Protein AF-A0AAW1JWP4-F1 (afdb_monomer_lite)

pLDDT: mean 87.42, std 11.4, range [46.97, 97.94]

Radius of gyration: 26.82 Å; chains: 1; bounding box: 65×27×73 Å

Organism: Popillia japonica (NCBI:txid7064)

Structure (mmCIF, N/CA/C/O backbone):
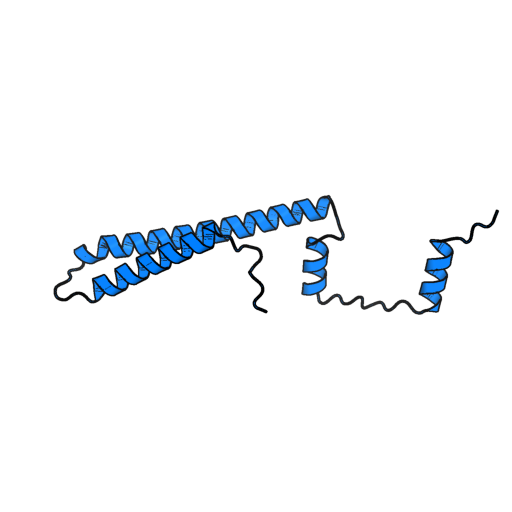data_AF-A0AAW1JWP4-F1
#
_entry.id   AF-A0AAW1JWP4-F1
#
loop_
_atom_site.group_PDB
_atom_site.id
_atom_site.type_symbol
_atom_site.label_atom_id
_atom_site.label_alt_id
_atom_site.label_comp_id
_atom_site.label_asym_id
_atom_site.label_entity_id
_atom_site.label_seq_id
_atom_site.pdbx_PDB_ins_code
_atom_site.Cartn_x
_atom_site.Cartn_y
_atom_site.Cartn_z
_atom_site.occupancy
_atom_site.B_iso_or_equiv
_atom_site.auth_seq_id
_atom_site.auth_comp_id
_atom_site.auth_asym_id
_atom_site.auth_atom_id
_atom_site.pdbx_PDB_model_num
ATOM 1 N N . MET A 1 1 ? -9.508 -17.654 1.389 1.00 46.97 1 MET A N 1
ATOM 2 C CA . MET A 1 1 ? -10.017 -16.347 0.920 1.00 46.97 1 MET A CA 1
ATOM 3 C C . MET A 1 1 ? -8.883 -15.337 1.066 1.00 46.97 1 MET A C 1
ATOM 5 O O . MET A 1 1 ? -8.427 -15.130 2.184 1.00 46.97 1 MET A O 1
ATOM 9 N N . ILE A 1 2 ? -8.324 -14.818 -0.031 1.00 56.56 2 ILE A N 1
ATOM 10 C CA . ILE A 1 2 ? -7.205 -13.860 0.033 1.00 56.56 2 ILE A CA 1
ATOM 11 C C . ILE A 1 2 ? -7.783 -12.521 0.501 1.00 56.56 2 ILE A C 1
ATOM 13 O O . ILE A 1 2 ? -8.551 -11.901 -0.227 1.00 56.56 2 ILE A O 1
ATOM 17 N N . SER A 1 3 ? -7.464 -12.105 1.728 1.00 76.94 3 SER A N 1
ATOM 18 C CA . SER A 1 3 ? -7.879 -10.795 2.235 1.00 76.94 3 SER A CA 1
ATOM 19 C C . SER A 1 3 ? -7.093 -9.703 1.513 1.00 76.94 3 SER A C 1
ATOM 21 O O . SER A 1 3 ? -5.859 -9.729 1.487 1.00 76.94 3 SER A O 1
ATOM 23 N N . ILE A 1 4 ? -7.808 -8.762 0.902 1.00 82.25 4 ILE A N 1
ATOM 24 C CA . ILE A 1 4 ? -7.203 -7.604 0.250 1.00 82.25 4 ILE A CA 1
ATOM 25 C C . ILE A 1 4 ? -6.563 -6.727 1.345 1.00 82.25 4 ILE A C 1
ATOM 27 O O . ILE A 1 4 ? -7.214 -6.447 2.354 1.00 82.25 4 ILE A O 1
ATOM 31 N N . PRO A 1 5 ? -5.298 -6.288 1.196 1.00 87.12 5 PRO A N 1
ATOM 32 C CA . PRO A 1 5 ? -4.654 -5.444 2.198 1.00 87.12 5 PRO A CA 1
ATOM 33 C C . PRO A 1 5 ? -5.418 -4.136 2.437 1.00 87.12 5 PRO A C 1
ATOM 35 O O . PRO A 1 5 ? -5.893 -3.518 1.490 1.00 87.12 5 PRO A O 1
ATOM 38 N N . TYR A 1 6 ? -5.435 -3.653 3.682 1.00 87.94 6 TYR A N 1
ATOM 39 C CA . TYR A 1 6 ? -6.161 -2.437 4.095 1.00 87.94 6 TYR A CA 1
ATOM 40 C C . TYR A 1 6 ? -5.787 -1.158 3.321 1.00 87.94 6 TYR A C 1
ATOM 42 O O . TYR A 1 6 ? -6.549 -0.202 3.271 1.00 87.94 6 TYR A O 1
ATOM 50 N N . TRP A 1 7 ? -4.583 -1.116 2.750 1.00 90.94 7 TRP A N 1
ATOM 51 C CA . TRP A 1 7 ? -4.051 0.027 2.004 1.00 90.94 7 TRP A CA 1
ATOM 52 C C . TRP A 1 7 ? -4.256 -0.106 0.492 1.00 90.94 7 TRP A C 1
ATOM 54 O O . TRP A 1 7 ? -3.844 0.781 -0.254 1.00 90.94 7 TRP A O 1
ATOM 64 N N . TRP A 1 8 ? -4.829 -1.215 0.019 1.00 93.31 8 TRP A N 1
ATOM 65 C CA . TRP A 1 8 ? -5.046 -1.454 -1.401 1.00 93.31 8 TRP A CA 1
ATOM 66 C C . TRP A 1 8 ? -6.167 -0.565 -1.945 1.00 93.31 8 TRP A C 1
ATOM 68 O O . TRP A 1 8 ? -7.186 -0.353 -1.297 1.00 93.31 8 TRP A O 1
ATOM 78 N N . SER A 1 9 ? -5.986 -0.048 -3.158 1.00 94.06 9 SER A N 1
ATOM 79 C CA . SER A 1 9 ? -6.992 0.758 -3.854 1.00 94.06 9 SER A CA 1
ATOM 80 C C . SER A 1 9 ? -6.850 0.611 -5.367 1.00 94.06 9 SER A C 1
ATOM 82 O O . SER A 1 9 ? -5.779 0.245 -5.857 1.00 94.06 9 SER A O 1
ATOM 84 N N . ASN A 1 10 ? -7.901 0.963 -6.114 1.00 94.31 10 ASN A N 1
ATOM 85 C CA . ASN A 1 10 ? -7.883 0.955 -7.583 1.00 94.31 10 ASN A CA 1
ATOM 86 C C . ASN A 1 10 ? -6.762 1.837 -8.160 1.00 94.31 10 ASN A C 1
ATOM 88 O O . ASN A 1 10 ? -6.153 1.482 -9.165 1.00 94.31 10 ASN A O 1
ATOM 92 N N . ALA A 1 11 ? -6.431 2.946 -7.489 1.00 93.56 11 ALA A N 1
ATOM 93 C CA . ALA A 1 11 ? -5.320 3.812 -7.880 1.00 93.56 11 ALA A CA 1
ATOM 94 C C . ALA A 1 11 ? -3.965 3.084 -7.799 1.00 93.56 11 ALA A C 1
ATOM 96 O O . ALA A 1 11 ? -3.192 3.106 -8.754 1.00 93.56 11 ALA A O 1
ATOM 97 N N . ILE A 1 12 ? -3.707 2.366 -6.699 1.00 95.62 12 ILE A N 1
ATOM 98 C CA . ILE A 1 12 ? -2.477 1.575 -6.530 1.00 95.62 12 ILE A CA 1
ATOM 99 C C . ILE A 1 12 ? -2.444 0.392 -7.500 1.00 95.62 12 ILE A C 1
ATOM 101 O O . ILE A 1 12 ? -1.377 0.065 -8.019 1.00 95.62 12 ILE A O 1
ATOM 105 N N . ALA A 1 13 ? -3.592 -0.238 -7.768 1.00 95.81 13 ALA A N 1
ATOM 106 C CA . ALA A 1 13 ? -3.696 -1.310 -8.754 1.00 95.81 13 ALA A CA 1
ATOM 107 C C . ALA A 1 13 ? -3.274 -0.815 -10.147 1.00 95.81 13 ALA A C 1
ATOM 109 O O . ALA A 1 13 ? -2.351 -1.379 -10.738 1.00 95.81 13 ALA A O 1
ATOM 110 N N . LYS A 1 14 ? -3.840 0.310 -10.603 1.00 96.38 14 LYS A N 1
ATOM 111 C CA . LYS A 1 14 ? -3.466 0.961 -11.865 1.00 96.38 14 LYS A CA 1
ATOM 112 C C . LYS A 1 14 ? -1.981 1.339 -11.897 1.00 96.38 14 LYS A C 1
ATOM 114 O O . LYS A 1 14 ? -1.270 1.003 -12.840 1.00 96.38 14 LYS A O 1
ATOM 119 N N . GLN A 1 15 ? -1.465 1.955 -10.834 1.00 95.81 15 GLN A N 1
ATOM 120 C CA . GLN A 1 15 ? -0.048 2.325 -10.755 1.00 95.81 15 GLN A CA 1
ATOM 121 C C . GLN A 1 15 ? 0.882 1.100 -10.810 1.00 95.81 15 GLN A C 1
ATOM 123 O O . GLN A 1 15 ? 1.978 1.148 -11.378 1.00 95.81 15 GLN A O 1
ATOM 128 N N . ARG A 1 16 ? 0.459 -0.027 -10.227 1.00 96.38 16 ARG A N 1
ATOM 129 C CA . ARG A 1 16 ? 1.196 -1.293 -10.282 1.00 96.38 16 ARG A CA 1
ATOM 130 C C . ARG A 1 16 ? 1.204 -1.875 -11.695 1.00 96.38 16 ARG A C 1
ATOM 132 O O . ARG A 1 16 ? 2.242 -2.386 -12.117 1.00 96.38 16 ARG A O 1
ATOM 139 N N . GLU A 1 17 ? 0.098 -1.787 -12.425 1.00 97.50 17 GLU A N 1
ATOM 140 C CA . GLU A 1 17 ? 0.032 -2.173 -13.839 1.00 97.50 17 GLU A CA 1
ATOM 141 C C . GLU A 1 17 ? 0.979 -1.331 -14.695 1.00 97.50 17 GLU A C 1
ATOM 143 O O . GLU A 1 17 ? 1.771 -1.889 -15.456 1.00 97.50 17 GLU A O 1
ATOM 148 N N . GLU A 1 18 ? 0.985 -0.011 -14.505 1.00 96.94 18 GLU A N 1
ATOM 149 C CA . GLU A 1 18 ? 1.904 0.897 -15.198 1.00 96.94 18 GLU A CA 1
ATOM 150 C C . GLU A 1 18 ? 3.372 0.568 -14.899 1.00 96.94 18 GLU A C 1
ATOM 152 O O . GLU A 1 18 ? 4.197 0.498 -15.810 1.00 96.94 18 GLU A O 1
ATOM 157 N N . CYS A 1 19 ? 3.701 0.294 -13.634 1.00 97.44 19 CYS A N 1
ATOM 158 C CA . CYS A 1 19 ? 5.038 -0.132 -13.218 1.00 97.44 19 CYS A CA 1
ATOM 159 C C . CYS A 1 19 ? 5.447 -1.463 -13.872 1.00 97.44 19 CYS A C 1
ATOM 161 O O . CYS A 1 19 ? 6.567 -1.613 -14.361 1.00 97.44 19 CYS A O 1
ATOM 163 N N . ASN A 1 20 ? 4.531 -2.431 -13.945 1.00 97.69 20 ASN A N 1
ATOM 164 C CA . ASN A 1 20 ? 4.787 -3.698 -14.627 1.00 97.69 20 ASN A CA 1
ATOM 165 C C . ASN A 1 20 ? 4.963 -3.514 -16.139 1.00 97.69 20 ASN A C 1
ATOM 167 O O . ASN A 1 20 ? 5.812 -4.177 -16.736 1.00 97.69 20 ASN A O 1
ATOM 171 N N . SER A 1 21 ? 4.190 -2.618 -16.754 1.00 97.38 21 SER A N 1
ATOM 172 C CA . SER A 1 21 ? 4.322 -2.268 -18.168 1.00 97.38 21 SER A CA 1
ATOM 173 C C . SER A 1 21 ? 5.687 -1.637 -18.462 1.00 97.38 21 SER A C 1
ATOM 175 O O . SER A 1 21 ? 6.402 -2.113 -19.346 1.00 97.38 21 SER A O 1
ATOM 177 N N . ALA A 1 22 ? 6.108 -0.654 -17.658 1.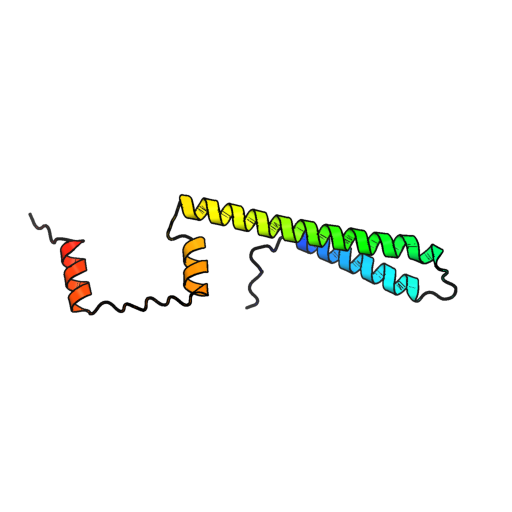00 96.88 22 ALA A N 1
ATOM 178 C CA . ALA A 1 22 ? 7.416 -0.008 -17.778 1.00 96.88 22 ALA A CA 1
ATOM 179 C C . ALA A 1 22 ? 8.569 -1.014 -17.623 1.00 96.88 22 ALA A C 1
ATOM 181 O O . ALA A 1 22 ? 9.453 -1.076 -18.478 1.00 96.88 22 ALA A O 1
ATOM 182 N N . ARG A 1 23 ? 8.500 -1.899 -16.618 1.00 96.62 23 ARG A N 1
ATOM 183 C CA . ARG A 1 23 ? 9.486 -2.974 -16.437 1.00 96.62 23 ARG A CA 1
ATOM 184 C C . ARG A 1 23 ? 9.574 -3.883 -17.657 1.00 96.62 23 ARG A C 1
ATOM 186 O O . ARG A 1 23 ? 10.668 -4.175 -18.132 1.00 96.62 23 ARG A O 1
ATOM 193 N N . ARG A 1 24 ? 8.428 -4.331 -18.183 1.00 96.38 24 ARG A N 1
ATOM 194 C CA . ARG A 1 24 ? 8.386 -5.177 -19.387 1.00 96.38 24 ARG A CA 1
ATOM 195 C C . ARG A 1 24 ? 8.990 -4.456 -20.588 1.00 96.38 24 ARG A C 1
ATOM 197 O O . ARG A 1 24 ? 9.699 -5.096 -21.361 1.00 96.38 24 ARG A O 1
ATOM 204 N N . ARG A 1 25 ? 8.732 -3.153 -20.742 1.00 94.38 25 ARG A N 1
ATOM 205 C CA . ARG A 1 25 ? 9.322 -2.330 -21.805 1.00 94.38 25 ARG A CA 1
ATOM 206 C C . ARG A 1 25 ? 10.842 -2.297 -21.684 1.00 94.38 25 ARG A C 1
ATOM 208 O O . ARG A 1 25 ? 11.502 -2.642 -22.654 1.00 94.38 25 ARG A O 1
ATOM 215 N N . LEU A 1 26 ? 11.379 -2.001 -20.500 1.00 94.88 26 LEU A N 1
ATOM 216 C CA . LEU A 1 26 ? 12.821 -2.018 -20.239 1.00 94.88 26 LEU A CA 1
ATOM 217 C C . LEU A 1 26 ? 13.449 -3.383 -20.561 1.00 94.88 26 LEU A C 1
ATOM 219 O O . LEU A 1 26 ? 14.401 -3.458 -21.334 1.00 94.88 26 LEU A O 1
ATOM 223 N N . THR A 1 27 ? 12.877 -4.475 -20.043 1.00 93.75 27 THR A N 1
ATOM 224 C CA . THR A 1 27 ? 13.386 -5.833 -20.301 1.00 93.75 27 THR A CA 1
ATOM 225 C C . THR A 1 27 ? 13.365 -6.188 -21.787 1.00 93.75 27 THR A C 1
ATOM 227 O O . THR A 1 27 ? 14.285 -6.836 -22.276 1.00 93.75 27 THR A O 1
ATOM 230 N N . ARG A 1 28 ? 12.320 -5.789 -22.518 1.00 93.56 28 ARG A N 1
ATOM 231 C CA . ARG A 1 28 ? 12.220 -6.045 -23.961 1.00 93.56 28 ARG A CA 1
ATOM 232 C C . ARG A 1 28 ? 13.194 -5.184 -24.755 1.00 93.56 28 ARG A C 1
ATOM 234 O O . ARG A 1 28 ? 13.809 -5.708 -25.674 1.00 93.56 28 ARG A O 1
ATOM 241 N N . SER A 1 29 ? 13.359 -3.909 -24.400 1.00 90.38 29 SER A N 1
ATOM 242 C CA . SER A 1 29 ? 14.332 -3.017 -25.039 1.00 90.38 29 SER A CA 1
ATOM 243 C C . SER A 1 29 ? 15.760 -3.541 -24.887 1.00 90.38 29 SER A C 1
ATOM 245 O O . SER A 1 29 ? 16.488 -3.571 -25.871 1.00 90.38 29 SER A O 1
ATOM 247 N N . GLY A 1 30 ? 16.126 -4.053 -23.707 1.00 88.62 30 GLY A N 1
ATOM 248 C CA . GLY A 1 30 ? 17.448 -4.644 -23.458 1.00 88.62 30 GLY A CA 1
ATOM 249 C C . GLY A 1 30 ? 17.728 -5.953 -24.204 1.00 88.62 30 GLY A C 1
ATOM 250 O O . GLY A 1 30 ? 18.875 -6.367 -24.292 1.00 88.62 30 GLY A O 1
ATOM 251 N N . LYS A 1 31 ? 16.700 -6.608 -24.758 1.00 90.62 31 LYS A N 1
ATOM 252 C CA . LYS A 1 31 ? 16.838 -7.838 -25.559 1.00 90.62 31 LYS A CA 1
ATOM 253 C C . LYS A 1 31 ? 16.873 -7.580 -27.069 1.00 90.62 31 LYS A C 1
ATOM 255 O O . LYS A 1 31 ? 16.914 -8.537 -27.838 1.00 90.62 31 LYS A O 1
ATOM 260 N N . ARG A 1 32 ? 16.793 -6.320 -27.513 1.00 88.56 32 ARG A N 1
ATOM 261 C CA . ARG A 1 32 ? 16.790 -5.990 -28.943 1.00 88.56 32 ARG A CA 1
ATOM 262 C C . ARG A 1 32 ? 18.206 -6.106 -29.525 1.00 88.56 32 ARG A C 1
ATOM 264 O O . ARG A 1 32 ? 19.129 -5.544 -28.938 1.00 88.56 32 ARG A O 1
ATOM 271 N N . PRO A 1 33 ? 18.386 -6.786 -30.672 1.00 84.19 33 PRO A N 1
ATOM 272 C CA . PRO A 1 33 ? 19.671 -6.819 -31.365 1.00 84.19 33 PRO A CA 1
ATOM 273 C C . PRO A 1 33 ? 20.122 -5.403 -31.741 1.00 84.19 33 PRO A C 1
ATOM 275 O O . PRO A 1 33 ? 19.307 -4.607 -32.206 1.00 84.19 33 PRO A O 1
ATOM 278 N N . GLY A 1 34 ? 21.404 -5.090 -31.538 1.00 82.56 34 GLY A N 1
ATOM 279 C CA . GLY A 1 34 ? 21.986 -3.794 -31.909 1.00 82.56 34 GLY A CA 1
ATOM 280 C C . GLY A 1 34 ? 21.612 -2.616 -31.002 1.00 82.56 34 GLY A C 1
ATOM 281 O O . GLY A 1 34 ? 21.856 -1.472 -31.378 1.00 82.56 34 GLY A O 1
ATOM 282 N N . ILE A 1 35 ? 21.017 -2.859 -29.825 1.00 86.19 35 ILE A N 1
ATOM 283 C CA . ILE A 1 35 ? 20.706 -1.782 -28.878 1.00 86.19 35 ILE A CA 1
ATOM 284 C C . ILE A 1 35 ? 21.992 -1.215 -28.257 1.00 86.19 35 ILE A C 1
ATOM 286 O O . ILE A 1 35 ? 22.873 -1.962 -27.832 1.00 86.19 35 ILE A O 1
ATOM 290 N N . ASN A 1 36 ? 22.085 0.112 -28.189 1.00 83.88 36 ASN A N 1
ATOM 291 C CA . ASN A 1 36 ? 23.134 0.831 -27.471 1.00 83.88 36 ASN A CA 1
ATOM 292 C C . ASN A 1 36 ? 22.617 1.357 -26.120 1.00 83.88 36 ASN A C 1
ATOM 294 O O . ASN A 1 36 ? 21.417 1.329 -25.835 1.00 83.88 36 ASN A O 1
ATOM 298 N N . MET A 1 37 ? 23.536 1.839 -25.280 1.00 82.88 37 MET A N 1
ATOM 299 C CA . MET A 1 37 ? 23.214 2.347 -23.942 1.00 82.88 37 MET A CA 1
ATOM 300 C C . MET A 1 37 ? 22.248 3.542 -23.989 1.00 82.88 37 MET A C 1
ATOM 302 O O . MET A 1 37 ? 21.294 3.564 -23.212 1.00 82.88 37 MET A O 1
ATOM 306 N N . GLU A 1 38 ? 22.406 4.467 -24.942 1.00 87.50 38 GLU A N 1
ATOM 307 C CA . GLU A 1 38 ? 21.469 5.575 -25.187 1.00 87.50 38 GLU A CA 1
ATOM 308 C C . GLU A 1 38 ? 20.021 5.100 -25.386 1.00 87.50 38 GLU A C 1
ATOM 310 O O . GLU A 1 38 ? 19.095 5.668 -24.805 1.00 87.50 38 GLU A O 1
ATOM 315 N N . GLY A 1 39 ? 19.808 4.012 -26.136 1.00 86.31 39 GLY A N 1
ATOM 316 C CA . GLY A 1 39 ? 18.480 3.433 -26.370 1.00 86.31 39 GLY A CA 1
ATOM 317 C C . GLY A 1 39 ? 17.810 2.844 -25.119 1.00 86.31 39 GLY A C 1
ATOM 318 O O . GLY A 1 39 ? 16.607 2.561 -25.135 1.00 86.31 39 GLY A O 1
ATOM 319 N N . LEU A 1 40 ? 18.561 2.666 -24.028 1.00 92.00 40 LEU A N 1
ATOM 320 C CA . LEU A 1 40 ? 18.071 2.158 -22.746 1.00 92.00 40 LEU A CA 1
ATOM 321 C C . LEU A 1 40 ? 17.841 3.248 -21.700 1.00 92.00 40 LEU A C 1
ATOM 323 O O . LEU A 1 40 ? 17.193 2.957 -20.692 1.00 92.00 40 LEU A O 1
ATOM 327 N N . VAL A 1 41 ? 18.290 4.485 -21.929 1.00 94.12 41 VAL A N 1
ATOM 328 C CA . VAL A 1 41 ? 18.133 5.588 -20.967 1.00 94.12 41 VAL A CA 1
ATOM 329 C C . VAL A 1 41 ? 16.654 5.841 -20.669 1.00 94.12 41 VAL A C 1
ATOM 331 O O . VAL A 1 41 ? 16.232 5.756 -19.518 1.00 94.12 41 VAL A O 1
ATOM 334 N N . GLU A 1 42 ? 15.835 6.051 -21.700 1.00 94.31 42 GLU A N 1
ATOM 335 C CA . GLU A 1 42 ? 14.409 6.378 -21.535 1.00 94.31 42 GLU A CA 1
ATOM 336 C C . GLU A 1 42 ? 13.603 5.228 -20.881 1.00 94.31 42 GLU A C 1
ATOM 338 O O . GLU A 1 42 ? 12.942 5.456 -19.860 1.00 94.31 42 GLU A O 1
ATOM 343 N N . PRO A 1 43 ? 13.720 3.956 -21.330 1.00 93.31 43 PRO A N 1
ATOM 344 C CA . PRO A 1 43 ? 13.079 2.828 -20.647 1.00 93.31 43 PRO A CA 1
ATOM 345 C C . PRO A 1 43 ? 13.536 2.640 -19.191 1.00 93.31 43 PRO A C 1
ATOM 347 O O . PRO A 1 43 ? 12.767 2.163 -18.354 1.00 93.31 43 PRO A O 1
ATOM 350 N N . THR A 1 44 ? 14.785 2.992 -18.881 1.00 95.19 44 THR A N 1
ATOM 351 C CA . THR A 1 44 ? 15.333 2.877 -17.525 1.00 95.19 44 THR A CA 1
ATOM 352 C C . THR A 1 44 ? 14.775 3.964 -16.614 1.00 95.19 44 THR A C 1
ATOM 354 O O . THR A 1 44 ? 14.313 3.665 -15.511 1.00 95.19 44 THR A O 1
ATOM 357 N N . GLU A 1 45 ? 14.770 5.217 -17.068 1.00 96.75 45 GLU A N 1
ATOM 358 C CA . GLU A 1 45 ? 14.227 6.335 -16.296 1.00 96.75 45 GLU A CA 1
ATOM 359 C C . GLU A 1 45 ? 12.718 6.190 -16.079 1.00 96.75 45 GLU A C 1
ATOM 361 O O . GLU A 1 45 ? 12.227 6.387 -14.966 1.00 96.75 45 GLU A O 1
ATOM 366 N N . THR A 1 46 ? 11.974 5.720 -17.082 1.00 96.12 46 THR A N 1
ATOM 367 C CA . THR A 1 46 ? 10.537 5.447 -16.927 1.00 96.12 46 THR A CA 1
ATOM 368 C C . THR A 1 46 ? 10.244 4.352 -15.897 1.00 96.12 46 THR A C 1
ATOM 370 O O . THR A 1 46 ? 9.370 4.544 -15.048 1.00 96.12 46 THR A O 1
ATOM 373 N N . ASP A 1 47 ? 10.975 3.229 -15.894 1.00 96.75 47 ASP A N 1
ATOM 374 C CA . ASP A 1 47 ? 10.822 2.182 -14.868 1.00 96.75 47 ASP A CA 1
ATOM 375 C C . ASP A 1 47 ? 11.148 2.712 -13.459 1.00 96.75 47 ASP A C 1
ATOM 377 O O . ASP A 1 47 ? 10.376 2.484 -12.517 1.00 96.75 47 ASP A O 1
ATOM 381 N N . LYS A 1 48 ? 12.234 3.485 -13.308 1.00 97.50 48 LYS A N 1
ATOM 382 C CA . LYS A 1 48 ? 12.598 4.131 -12.033 1.00 97.50 48 LYS A CA 1
ATOM 383 C C . LYS A 1 48 ? 11.495 5.067 -11.537 1.00 97.50 48 LYS A C 1
ATOM 385 O O . LYS A 1 48 ? 11.087 4.972 -10.376 1.00 97.50 48 LYS A O 1
ATOM 390 N N . LEU A 1 49 ? 10.981 5.938 -12.406 1.00 97.94 49 LEU A N 1
ATOM 391 C CA . LEU A 1 49 ? 9.918 6.887 -12.072 1.00 97.94 49 LEU A CA 1
ATOM 392 C C . LEU A 1 49 ? 8.637 6.166 -11.640 1.00 97.94 49 LEU A C 1
ATOM 394 O O . LEU A 1 49 ? 8.078 6.482 -10.588 1.00 97.94 49 LEU A O 1
ATOM 398 N N . LYS A 1 50 ? 8.196 5.145 -12.387 1.00 97.25 50 LYS A N 1
ATOM 399 C CA . LYS A 1 50 ? 6.973 4.395 -12.054 1.00 97.25 50 LYS A CA 1
ATOM 400 C C . LYS A 1 50 ? 7.097 3.610 -10.748 1.00 97.25 50 LYS A C 1
ATOM 402 O O . LYS A 1 50 ? 6.125 3.548 -9.990 1.00 97.25 50 LYS A O 1
ATOM 407 N N . LYS A 1 51 ? 8.280 3.066 -10.437 1.00 97.06 51 LYS A N 1
ATOM 408 C CA . LYS A 1 51 ? 8.573 2.444 -9.133 1.00 97.06 51 LYS A CA 1
ATOM 409 C C . LYS A 1 51 ? 8.516 3.455 -7.990 1.00 97.06 51 LYS A C 1
ATOM 411 O O . LYS A 1 51 ? 7.895 3.168 -6.965 1.00 97.06 51 LYS A O 1
ATOM 416 N N . LYS A 1 52 ? 9.130 4.630 -8.166 1.00 97.62 52 LYS A N 1
ATOM 417 C CA . LYS A 1 52 ? 9.123 5.707 -7.164 1.00 97.62 52 LYS A CA 1
ATOM 418 C C . LYS A 1 52 ? 7.699 6.173 -6.866 1.00 97.62 52 LYS A C 1
ATOM 420 O O . LYS A 1 52 ? 7.328 6.299 -5.701 1.00 97.62 52 LYS A O 1
ATOM 425 N N . GLU A 1 53 ? 6.894 6.354 -7.907 1.00 96.81 53 GLU A N 1
ATOM 426 C CA . GLU A 1 53 ? 5.497 6.762 -7.777 1.00 96.81 53 GLU A CA 1
ATOM 427 C C . GLU A 1 53 ? 4.650 5.691 -7.072 1.00 96.81 53 GLU A C 1
ATOM 429 O O . GLU A 1 53 ? 3.922 6.001 -6.132 1.00 96.81 53 GLU A O 1
ATOM 434 N N . LEU A 1 54 ? 4.817 4.408 -7.420 1.00 96.69 54 LEU A N 1
ATOM 435 C CA . LEU A 1 54 ? 4.133 3.310 -6.725 1.00 96.69 54 LEU A CA 1
ATOM 436 C C . LEU A 1 54 ? 4.490 3.255 -5.230 1.00 96.69 54 LEU A C 1
ATOM 438 O O . LEU A 1 54 ? 3.611 3.062 -4.383 1.00 96.69 54 LEU A O 1
ATOM 442 N N . ALA A 1 55 ? 5.772 3.425 -4.897 1.00 96.81 55 ALA A N 1
ATOM 443 C CA . ALA A 1 55 ? 6.238 3.440 -3.514 1.00 96.81 55 ALA A CA 1
ATOM 444 C C . ALA A 1 55 ? 5.646 4.622 -2.733 1.00 96.81 55 ALA A C 1
ATOM 446 O O . ALA A 1 55 ? 5.157 4.437 -1.616 1.00 96.81 55 ALA A O 1
ATOM 447 N N . LYS A 1 56 ? 5.632 5.814 -3.342 1.00 97.00 56 LYS A N 1
ATOM 448 C CA . LYS A 1 56 ? 5.019 7.019 -2.775 1.00 97.00 56 LYS A CA 1
ATOM 449 C C . LYS A 1 56 ? 3.528 6.806 -2.514 1.00 97.00 56 LYS A C 1
ATOM 451 O O . LYS A 1 56 ? 3.102 6.932 -1.371 1.00 97.00 56 LYS A O 1
ATOM 456 N N . GLN A 1 57 ? 2.760 6.380 -3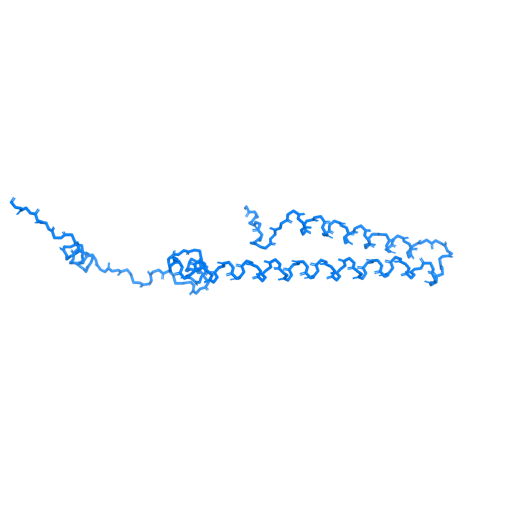.517 1.00 96.00 57 GLN A N 1
ATOM 457 C CA . GLN A 1 57 ? 1.320 6.142 -3.367 1.00 96.00 57 GLN A CA 1
ATOM 458 C C . GLN A 1 57 ? 1.005 5.096 -2.295 1.00 96.00 57 GLN A C 1
ATOM 460 O O . GLN A 1 57 ? 0.087 5.282 -1.499 1.00 96.00 57 GLN A O 1
ATOM 465 N N . THR A 1 58 ? 1.791 4.017 -2.229 1.00 95.56 58 THR A N 1
ATOM 466 C CA . THR A 1 58 ? 1.626 2.980 -1.200 1.00 95.56 58 THR A CA 1
ATOM 467 C C . THR A 1 58 ? 1.905 3.532 0.197 1.00 95.56 58 THR A C 1
ATOM 469 O O . THR A 1 58 ? 1.156 3.252 1.135 1.00 95.56 58 THR A O 1
ATOM 472 N N . ARG A 1 59 ? 2.970 4.327 0.356 1.00 96.88 59 ARG A N 1
ATOM 473 C CA . ARG A 1 59 ? 3.302 4.980 1.628 1.00 96.88 59 ARG A CA 1
ATOM 474 C C . ARG A 1 59 ? 2.190 5.931 2.059 1.00 96.88 59 ARG A C 1
ATOM 476 O O . ARG A 1 59 ? 1.755 5.876 3.206 1.00 96.88 59 ARG A O 1
ATOM 483 N N . ASP A 1 60 ? 1.701 6.749 1.137 1.00 96.12 60 ASP A N 1
ATOM 484 C CA . ASP A 1 60 ? 0.671 7.746 1.413 1.00 96.12 60 ASP A CA 1
ATOM 485 C C . ASP A 1 60 ? -0.682 7.086 1.718 1.00 96.12 60 ASP A C 1
ATOM 487 O O . ASP A 1 60 ? -1.424 7.568 2.568 1.00 96.12 60 ASP A O 1
ATOM 491 N N . ALA A 1 61 ? -1.010 5.959 1.078 1.00 95.81 61 ALA A N 1
ATOM 492 C CA . ALA A 1 61 ? -2.206 5.177 1.397 1.00 95.81 61 ALA A CA 1
ATOM 493 C C . ALA A 1 61 ? -2.131 4.543 2.791 1.00 95.81 61 ALA A C 1
ATOM 495 O O . ALA A 1 61 ? -3.082 4.646 3.563 1.00 95.81 61 ALA A O 1
ATOM 496 N N . LYS A 1 62 ? -0.986 3.947 3.151 1.00 94.44 62 LYS A N 1
ATOM 497 C CA . LYS A 1 62 ? -0.768 3.414 4.504 1.00 94.44 62 LYS A CA 1
ATOM 498 C C . LYS A 1 62 ? -0.862 4.511 5.560 1.00 94.44 62 LYS A C 1
ATOM 500 O O . LYS A 1 62 ? -1.518 4.307 6.576 1.00 94.44 62 LYS A O 1
ATOM 505 N N . LYS A 1 63 ? -0.248 5.672 5.304 1.00 96.06 63 LYS A N 1
ATOM 506 C CA . LYS A 1 63 ? -0.307 6.831 6.202 1.00 96.06 63 LYS A CA 1
ATOM 507 C C . LYS A 1 63 ? -1.745 7.316 6.387 1.00 96.06 63 LYS A C 1
ATOM 509 O O . LYS A 1 63 ? -2.185 7.433 7.520 1.00 96.06 63 LYS A O 1
ATOM 514 N N . ARG A 1 64 ? -2.496 7.513 5.298 1.00 95.06 64 ARG A N 1
ATOM 515 C CA . ARG A 1 64 ? -3.911 7.919 5.361 1.00 95.06 64 ARG A CA 1
ATOM 516 C C . ARG A 1 64 ? -4.760 6.941 6.164 1.00 95.06 64 ARG A C 1
ATOM 518 O O . ARG A 1 64 ? -5.547 7.367 6.999 1.00 95.06 64 ARG A O 1
ATOM 525 N N . HIS A 1 65 ? -4.578 5.642 5.941 1.00 92.50 65 HIS A N 1
ATOM 526 C CA . HIS A 1 65 ? -5.308 4.636 6.705 1.00 92.50 65 HIS A CA 1
ATOM 527 C C . HIS A 1 65 ? -4.935 4.669 8.193 1.00 92.50 65 HIS A C 1
ATOM 529 O O . HIS A 1 65 ? -5.810 4.586 9.045 1.00 92.50 65 HIS A O 1
ATOM 535 N N . TRP A 1 66 ? -3.652 4.855 8.514 1.00 91.88 66 TRP A N 1
ATOM 536 C CA . TRP A 1 66 ? -3.204 5.028 9.895 1.00 91.88 66 TRP A CA 1
ATOM 537 C C . TRP A 1 66 ? -3.794 6.280 10.552 1.00 91.88 66 TRP A C 1
ATOM 539 O O . TRP A 1 66 ? -4.238 6.228 11.694 1.00 91.88 66 TRP A O 1
ATOM 549 N N . ASP A 1 67 ? -3.835 7.400 9.833 1.00 93.88 67 ASP A N 1
ATOM 550 C CA . ASP A 1 67 ? -4.417 8.651 10.320 1.00 93.88 67 ASP A CA 1
ATOM 551 C C . ASP A 1 67 ? -5.921 8.497 10.584 1.00 93.88 67 ASP A C 1
ATOM 553 O O . ASP A 1 67 ? -6.391 8.889 11.651 1.00 93.88 67 ASP A O 1
ATOM 557 N N . SER A 1 68 ? -6.642 7.829 9.678 1.00 91.69 68 SER A N 1
ATOM 558 C CA . SER A 1 68 ? -8.054 7.476 9.859 1.00 91.69 68 SER A CA 1
ATOM 559 C C . SER A 1 68 ? -8.269 6.576 11.075 1.00 91.69 68 SER A C 1
ATOM 561 O O . SER A 1 68 ? -9.182 6.821 11.851 1.00 91.69 68 SER A O 1
ATOM 563 N N . LEU A 1 69 ? -7.411 5.574 11.281 1.00 91.38 69 LEU A N 1
ATOM 564 C CA . LEU A 1 69 ? -7.504 4.665 12.425 1.00 91.38 69 LEU A CA 1
ATOM 565 C C . LEU A 1 69 ? -7.286 5.397 13.759 1.00 91.38 69 LEU A C 1
ATOM 567 O O . LEU A 1 69 ? -7.930 5.095 14.760 1.00 91.38 69 LEU A O 1
ATOM 571 N N . ARG A 1 70 ? -6.377 6.381 13.781 1.00 91.00 70 ARG A N 1
ATOM 572 C CA . ARG A 1 70 ? -6.151 7.233 14.959 1.00 91.00 70 ARG A CA 1
ATOM 573 C C . ARG A 1 70 ? -7.344 8.133 15.257 1.00 91.00 70 ARG A C 1
ATOM 575 O O . ARG A 1 70 ? -7.588 8.415 16.426 1.00 91.00 70 ARG A O 1
ATOM 582 N N . GLN A 1 71 ? -8.030 8.620 14.227 1.00 91.81 71 GLN A N 1
ATOM 583 C CA . GLN A 1 71 ? -9.247 9.404 14.403 1.00 91.81 71 GLN A CA 1
ATOM 584 C C . GLN A 1 71 ? -10.393 8.525 14.907 1.00 91.81 71 GLN A C 1
ATOM 586 O O . GLN A 1 71 ? -11.004 8.873 15.910 1.00 91.81 71 GLN A O 1
ATOM 591 N N . GLU A 1 72 ? -10.598 7.359 14.292 1.00 90.94 72 GLU A N 1
ATOM 592 C CA . GLU A 1 72 ? -11.587 6.371 14.731 1.00 90.94 72 GLU A CA 1
ATOM 593 C C . GLU A 1 72 ? -11.402 6.026 16.211 1.00 90.94 72 GLU A C 1
ATOM 595 O O . GLU A 1 72 ? -12.364 6.053 16.960 1.00 90.94 72 GLU A O 1
ATOM 600 N N . LEU A 1 73 ? -10.165 5.813 16.674 1.00 89.69 73 LEU A N 1
ATOM 601 C CA . LEU A 1 73 ? -9.887 5.517 18.085 1.00 89.69 73 LEU A CA 1
ATOM 602 C C . LEU A 1 73 ? -10.348 6.624 19.055 1.00 89.69 73 LEU A C 1
ATOM 604 O O . LEU A 1 73 ? -10.636 6.333 20.214 1.00 89.69 73 LEU A O 1
ATOM 608 N N . LYS A 1 74 ? -10.382 7.889 18.616 1.00 89.00 74 LYS A N 1
ATOM 609 C CA . LYS A 1 74 ? -10.876 9.003 19.442 1.00 89.00 74 LYS A CA 1
ATOM 610 C C . LYS A 1 74 ? -12.400 9.026 19.532 1.00 89.00 74 LYS A C 1
ATOM 612 O O . LYS A 1 74 ? -12.925 9.515 20.525 1.00 89.00 74 LYS A O 1
ATOM 617 N N . GLU A 1 75 ? -13.077 8.554 18.492 1.00 91.81 75 GLU A N 1
ATOM 618 C CA . GLU A 1 75 ? -14.538 8.555 18.376 1.00 91.81 75 GLU A CA 1
ATOM 619 C C . GLU A 1 75 ? -15.140 7.268 18.966 1.00 91.81 75 GLU A C 1
ATOM 621 O O . GLU A 1 75 ? -16.119 7.323 19.705 1.00 91.81 75 GLU A O 1
ATOM 626 N N . ASP A 1 76 ? -14.510 6.121 18.700 1.00 90.81 76 ASP A N 1
ATOM 627 C CA . ASP A 1 76 ? -14.886 4.795 19.181 1.00 90.81 76 ASP A CA 1
ATOM 628 C C . ASP A 1 76 ? -13.653 4.003 19.650 1.00 90.81 76 ASP A C 1
ATOM 630 O O . ASP A 1 76 ? -12.893 3.406 18.878 1.00 90.81 76 ASP A O 1
ATOM 634 N N . ILE A 1 77 ? -13.496 3.939 20.971 1.00 86.88 77 ILE A N 1
ATOM 635 C CA . ILE A 1 77 ? -12.429 3.183 21.633 1.00 86.88 77 ILE A CA 1
ATOM 636 C C . ILE A 1 77 ? -12.537 1.662 21.435 1.00 86.88 77 ILE A C 1
ATOM 638 O O . ILE A 1 77 ? -11.551 0.964 21.663 1.00 86.88 77 ILE A O 1
ATOM 642 N N . TRP A 1 78 ? -13.692 1.138 21.006 1.00 87.12 78 TRP A N 1
ATOM 643 C CA . TRP A 1 78 ? -13.950 -0.290 20.767 1.00 87.12 78 TRP A CA 1
ATOM 644 C C . TRP A 1 78 ? -14.024 -0.649 19.271 1.00 87.12 78 TRP A C 1
ATOM 646 O O . TRP A 1 78 ? -14.334 -1.794 18.914 1.00 87.12 78 TRP A O 1
ATOM 656 N N . GLY A 1 79 ? -13.693 0.306 18.397 1.00 88.00 79 GLY A N 1
ATOM 657 C CA . GLY A 1 79 ? -13.765 0.181 16.945 1.00 88.00 79 GLY A CA 1
ATOM 658 C C . GLY A 1 79 ? -12.681 -0.705 16.312 1.00 88.00 79 GLY A C 1
ATOM 659 O O . GLY A 1 79 ? -12.109 -1.627 16.908 1.00 88.00 79 GLY A O 1
ATOM 660 N N . GLY A 1 80 ? -12.377 -0.438 15.045 1.00 84.94 80 GLY A N 1
ATOM 661 C CA . GLY A 1 80 ? -11.386 -1.150 14.241 1.00 84.94 80 GLY A CA 1
ATOM 662 C C . GLY A 1 80 ? -9.981 -1.117 14.843 1.00 84.94 80 GLY A C 1
ATOM 663 O O . GLY A 1 80 ? -9.295 -2.142 14.851 1.00 84.94 80 GLY A O 1
ATOM 664 N N . ALA A 1 81 ? -9.575 0.017 15.419 1.00 85.75 81 ALA A N 1
ATOM 665 C CA . ALA A 1 81 ? -8.280 0.170 16.085 1.00 85.75 81 ALA A CA 1
ATOM 666 C C . ALA A 1 81 ? -8.100 -0.836 17.234 1.00 85.75 81 ALA A C 1
ATOM 668 O O . ALA A 1 81 ? -7.091 -1.545 17.289 1.00 85.75 81 ALA A O 1
ATOM 669 N N . TYR A 1 82 ? -9.114 -0.960 18.096 1.00 86.12 82 TYR A N 1
ATOM 670 C CA . TYR A 1 82 ? -9.132 -1.922 19.195 1.00 86.12 82 TYR A CA 1
ATOM 671 C C . TYR A 1 82 ? -9.031 -3.357 18.682 1.00 86.12 82 TYR A C 1
ATOM 673 O O . TYR A 1 82 ? -8.161 -4.107 19.121 1.00 86.12 82 TYR A O 1
ATOM 681 N N . LYS A 1 83 ? -9.852 -3.724 17.689 1.00 86.31 83 LYS A N 1
ATOM 682 C CA . LYS A 1 83 ? -9.851 -5.068 17.081 1.00 86.31 83 LYS A CA 1
ATOM 683 C C . LYS A 1 83 ? -8.500 -5.440 16.466 1.00 86.31 83 LYS A C 1
ATOM 685 O O . LYS A 1 83 ? -8.067 -6.586 16.569 1.00 86.31 83 LYS A O 1
ATOM 690 N N . ILE A 1 84 ? -7.824 -4.490 15.817 1.00 87.62 84 ILE A N 1
ATOM 691 C CA . ILE A 1 84 ? -6.493 -4.713 15.235 1.00 87.62 84 ILE A CA 1
ATOM 692 C C . ILE A 1 84 ? -5.469 -4.999 16.337 1.00 87.62 84 ILE A C 1
ATOM 694 O O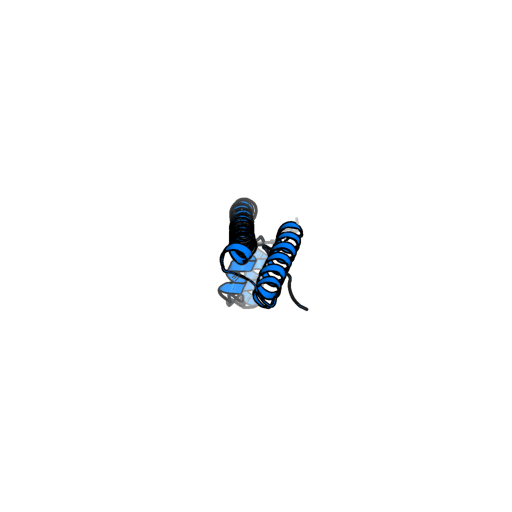 . ILE A 1 84 ? -4.690 -5.948 16.217 1.00 87.62 84 ILE A O 1
ATOM 698 N N . VAL A 1 85 ? -5.467 -4.196 17.404 1.00 85.12 85 VAL A N 1
ATOM 699 C CA . VAL A 1 85 ? -4.517 -4.336 18.515 1.00 85.12 85 VAL A CA 1
ATOM 700 C C . VAL A 1 85 ? -4.770 -5.622 19.297 1.00 85.12 85 VAL A C 1
ATOM 702 O O . VAL A 1 85 ? -3.828 -6.382 19.506 1.00 85.12 85 VAL A O 1
ATOM 705 N N . THR A 1 86 ? -6.018 -5.923 19.664 1.00 86.12 86 THR A N 1
ATOM 706 C CA . THR A 1 86 ? -6.363 -7.148 20.407 1.00 86.12 86 THR A CA 1
ATOM 707 C C . THR A 1 86 ? -6.029 -8.407 19.623 1.00 86.12 86 THR A C 1
ATOM 709 O O . THR A 1 86 ? -5.410 -9.318 20.172 1.00 86.12 86 THR A O 1
ATOM 712 N N . LYS A 1 87 ? -6.323 -8.429 18.316 1.00 84.06 87 LYS A N 1
ATOM 713 C CA . LYS A 1 87 ? -5.919 -9.530 17.433 1.00 84.06 87 LYS A CA 1
ATOM 714 C C . LYS A 1 87 ? -4.399 -9.674 17.354 1.00 84.06 87 LYS A C 1
ATOM 716 O O . LYS A 1 87 ? -3.897 -10.793 17.360 1.00 84.06 87 LYS A O 1
ATOM 721 N N . ARG A 1 88 ? -3.654 -8.565 17.275 1.00 85.00 88 ARG A N 1
ATOM 722 C CA . ARG A 1 88 ? -2.184 -8.591 17.171 1.00 85.00 88 ARG A CA 1
ATOM 723 C C . ARG A 1 88 ? -1.505 -9.023 18.465 1.00 85.00 88 ARG A C 1
ATOM 725 O O . ARG A 1 88 ? -0.524 -9.754 18.410 1.00 85.00 88 ARG A O 1
ATOM 732 N N . LEU A 1 89 ? -2.010 -8.565 19.603 1.00 84.88 89 LEU A N 1
ATOM 733 C CA . LEU A 1 89 ? -1.513 -8.950 20.921 1.00 84.88 89 LEU A CA 1
ATOM 734 C C . LEU A 1 89 ? -1.988 -10.352 21.331 1.00 84.88 89 LEU A C 1
ATOM 736 O O . LEU A 1 89 ? -1.623 -10.821 22.403 1.00 84.88 89 LEU A O 1
ATOM 740 N N . ASN A 1 90 ? -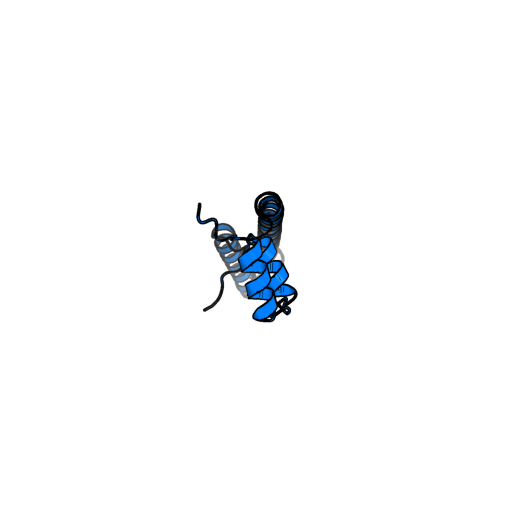2.798 -11.010 20.489 1.00 76.62 90 ASN A N 1
ATOM 741 C CA . ASN A 1 90 ? -3.481 -12.261 20.794 1.00 76.62 90 ASN A CA 1
ATOM 742 C C . ASN A 1 90 ? -4.166 -12.214 22.168 1.00 76.62 90 ASN A C 1
ATOM 744 O O . ASN A 1 90 ? -4.197 -13.205 22.900 1.00 76.62 90 ASN A O 1
ATOM 748 N N . ILE A 1 91 ? -4.715 -11.040 22.508 1.00 70.31 91 ILE A N 1
ATOM 749 C CA . ILE A 1 91 ? -5.600 -10.863 23.654 1.00 70.31 91 ILE A CA 1
ATOM 750 C C . ILE A 1 91 ? -6.925 -11.484 23.221 1.00 70.31 91 ILE A C 1
ATOM 752 O O . ILE A 1 91 ? -7.898 -10.811 22.891 1.00 70.31 91 ILE A O 1
ATOM 756 N N . LEU A 1 92 ? -6.945 -12.813 23.193 1.00 62.44 92 LEU A N 1
ATOM 757 C CA . LEU A 1 92 ? -8.144 -13.538 23.562 1.00 62.44 92 LEU A CA 1
ATOM 758 C C . LEU A 1 92 ? -8.530 -12.980 24.929 1.00 62.44 92 LEU A C 1
ATOM 760 O O . LEU A 1 92 ? -7.645 -12.668 25.725 1.00 62.44 92 LEU A O 1
ATOM 764 N N . THR A 1 93 ? -9.812 -12.785 25.200 1.00 60.44 93 THR A N 1
ATOM 765 C CA . THR A 1 93 ? -10.281 -12.474 26.550 1.00 60.44 93 THR A CA 1
ATOM 766 C C . THR A 1 93 ? -9.768 -13.564 27.497 1.00 60.44 93 THR A C 1
ATOM 768 O O . THR A 1 93 ? -10.424 -14.578 27.689 1.00 60.44 93 THR A O 1
ATOM 771 N N . GLN A 1 94 ? -8.565 -13.379 28.050 1.00 51.38 94 GLN A N 1
ATOM 772 C CA . GLN A 1 94 ? -7.888 -14.324 28.944 1.00 51.38 94 GLN A CA 1
ATOM 773 C C . GLN A 1 94 ? -8.571 -14.363 30.311 1.00 51.38 94 GLN A C 1
ATOM 775 O O . GLN A 1 94 ? -8.227 -15.173 31.163 1.00 51.38 94 GLN A O 1
ATOM 780 N N . TYR A 1 95 ? -9.565 -13.500 30.510 1.00 57.78 95 TYR A N 1
ATOM 781 C CA . TYR A 1 95 ? -10.434 -13.515 31.661 1.00 57.78 95 TYR A CA 1
ATOM 782 C C . TYR A 1 95 ? -11.773 -14.142 31.277 1.00 57.78 95 TYR A C 1
ATOM 784 O O . TYR A 1 95 ? -12.748 -13.453 30.966 1.00 57.78 95 TYR A O 1
ATOM 792 N N . GLU A 1 96 ? -11.838 -15.470 31.316 1.00 62.38 96 GLU A N 1
ATOM 793 C CA . GLU A 1 96 ? -13.129 -16.118 31.496 1.00 62.38 96 GLU A CA 1
ATOM 794 C C . GLU A 1 96 ? -13.613 -15.751 32.903 1.00 62.38 96 GLU A C 1
ATOM 796 O O . GLU A 1 96 ? -13.150 -16.277 33.913 1.00 62.38 96 GLU A O 1
ATOM 801 N N . LEU A 1 97 ? -14.499 -14.756 32.999 1.00 67.12 97 LEU A N 1
ATOM 802 C CA . LEU A 1 97 ? -15.150 -14.454 34.268 1.00 67.12 97 LEU A CA 1
ATOM 803 C C . LEU A 1 97 ? -15.873 -15.726 34.733 1.00 67.12 97 LEU A C 1
ATOM 805 O O . L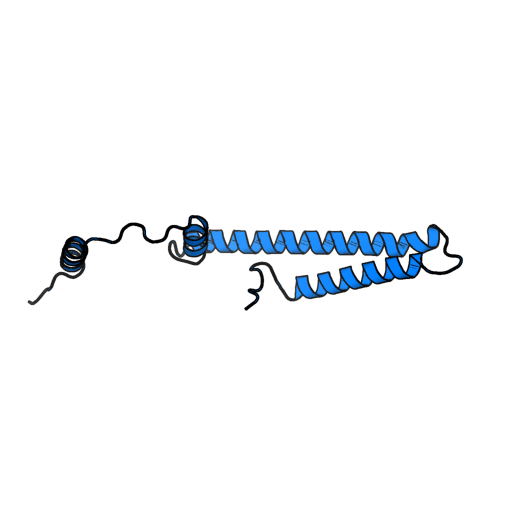EU A 1 97 ? -16.734 -16.239 34.009 1.00 67.12 97 LEU A O 1
ATOM 809 N N . ASN A 1 98 ? -15.536 -16.212 35.933 1.00 82.19 98 ASN A N 1
ATOM 810 C CA . ASN A 1 98 ? -16.291 -17.266 36.610 1.00 82.19 98 ASN A CA 1
ATOM 811 C C . ASN A 1 98 ? -17.794 -16.917 36.541 1.00 82.19 98 ASN A C 1
ATOM 813 O O . ASN A 1 98 ? -18.169 -15.753 36.714 1.00 82.19 98 ASN A O 1
ATOM 817 N N . ILE A 1 99 ? -18.636 -17.916 36.265 1.00 83.38 99 ILE A N 1
ATOM 818 C CA . ILE A 1 99 ? -20.100 -17.816 36.202 1.00 83.38 99 ILE A CA 1
ATOM 819 C C . ILE A 1 99 ? -20.671 -17.025 37.388 1.00 83.38 99 ILE A C 1
ATOM 821 O O . ILE A 1 99 ? -21.544 -16.180 37.182 1.00 83.38 99 ILE A O 1
ATOM 825 N N . ASP A 1 100 ? -20.147 -17.215 38.599 1.00 87.12 100 ASP A N 1
ATOM 826 C CA . ASP A 1 100 ? -20.608 -16.494 39.792 1.00 87.12 100 ASP A CA 1
ATOM 827 C C . ASP A 1 100 ? -20.297 -14.998 39.716 1.00 87.12 100 ASP A C 1
ATOM 829 O O . ASP A 1 100 ? -21.148 -14.150 39.998 1.00 87.12 100 ASP A O 1
ATOM 833 N N . ARG A 1 101 ? -19.099 -14.655 39.229 1.00 82.69 101 ARG A N 1
ATOM 834 C CA . ARG A 1 101 ? -18.690 -13.267 38.991 1.00 82.69 101 ARG A CA 1
ATOM 835 C C . ARG A 1 101 ? -19.518 -12.636 37.871 1.00 82.69 101 ARG A C 1
ATOM 837 O O . ARG A 1 101 ? -19.940 -11.493 38.013 1.00 82.69 101 ARG A O 1
ATOM 844 N N . LYS A 1 102 ? -19.811 -13.384 36.796 1.00 85.25 102 LYS A N 1
ATOM 845 C CA . LYS A 1 102 ? -20.717 -12.943 35.718 1.00 85.25 102 LYS A CA 1
ATOM 846 C C . LYS A 1 102 ? -22.109 -12.639 36.270 1.00 85.25 102 LYS A C 1
ATOM 848 O O . LYS A 1 102 ? -22.631 -11.562 36.008 1.00 85.25 102 LYS A O 1
ATOM 853 N N . ARG A 1 103 ? -22.692 -13.537 37.076 1.00 86.50 103 ARG A N 1
ATOM 854 C CA . ARG A 1 103 ? -24.009 -13.325 37.707 1.00 86.50 103 ARG A CA 1
ATOM 855 C C . ARG A 1 103 ? -24.021 -12.108 38.625 1.00 86.50 103 ARG A C 1
ATOM 857 O O . ARG A 1 103 ? -24.983 -11.348 38.589 1.00 86.50 103 ARG A O 1
ATOM 864 N N . HIS A 1 104 ? -22.974 -11.919 39.427 1.00 87.44 104 HIS A N 1
ATOM 865 C CA . HIS A 1 104 ? -22.863 -10.760 40.312 1.00 87.44 104 HIS A CA 1
ATOM 866 C C . HIS A 1 104 ? -22.808 -9.445 39.519 1.00 87.44 104 HIS A C 1
ATOM 868 O O . HIS A 1 104 ? -23.574 -8.528 39.802 1.00 87.44 104 HIS A O 1
ATOM 874 N N . VAL A 1 105 ? -21.975 -9.387 38.474 1.00 87.56 105 VAL A N 1
ATOM 875 C CA . VAL A 1 105 ? -21.880 -8.220 37.582 1.00 87.56 105 VAL A CA 1
ATOM 876 C C . VAL A 1 105 ? -23.209 -7.954 36.869 1.00 87.56 105 VAL A C 1
ATOM 878 O O . VAL A 1 105 ? -23.664 -6.816 36.852 1.00 87.56 105 VAL A O 1
ATOM 881 N N . VAL A 1 106 ? -23.877 -8.986 36.340 1.00 88.69 106 VAL A N 1
ATOM 882 C CA . VAL A 1 106 ? -25.189 -8.843 35.682 1.00 88.69 106 VAL A CA 1
ATOM 883 C C . VAL A 1 106 ? -26.240 -8.295 36.647 1.00 88.69 106 VAL A C 1
ATOM 885 O O . VAL A 1 106 ? -26.954 -7.370 36.281 1.00 88.69 106 VAL A O 1
ATOM 888 N N . LYS A 1 107 ? -26.306 -8.803 37.886 1.00 88.19 107 LYS A N 1
ATOM 889 C CA . LYS A 1 107 ? -27.227 -8.280 38.910 1.00 88.19 107 LYS A CA 1
ATOM 890 C C . LYS A 1 107 ? -26.960 -6.813 39.259 1.00 88.19 107 LYS A C 1
ATOM 892 O O . LYS A 1 107 ? -27.910 -6.088 39.523 1.00 88.19 107 LYS A O 1
ATOM 897 N N . GLY A 1 108 ? -25.693 -6.393 39.286 1.00 86.94 108 GLY A N 1
ATOM 898 C CA . GLY A 1 108 ? -25.316 -5.007 39.577 1.00 86.94 108 GLY A CA 1
ATOM 899 C C . GLY A 1 108 ? -25.585 -4.039 38.421 1.00 86.94 108 GLY A C 1
ATOM 900 O O . GLY A 1 108 ? -25.992 -2.909 38.660 1.00 86.94 108 GLY A O 1
ATOM 901 N N . LEU A 1 109 ? -25.375 -4.477 37.174 1.00 90.06 109 LEU A N 1
ATOM 902 C CA . LEU A 1 109 ? -25.591 -3.655 35.974 1.00 90.06 109 LEU A CA 1
ATOM 903 C C . LEU A 1 109 ? -27.062 -3.579 35.553 1.00 90.06 109 LEU A C 1
ATOM 905 O O . LEU A 1 109 ? -27.492 -2.566 35.010 1.00 90.06 109 LEU A O 1
ATOM 909 N N . PHE A 1 110 ? -27.822 -4.645 35.800 1.00 86.44 110 PHE A N 1
ATOM 910 C CA . PHE A 1 110 ? -29.245 -4.749 35.487 1.00 86.44 110 PHE A CA 1
ATOM 911 C C . PHE A 1 110 ? -30.015 -5.104 36.763 1.00 86.44 110 PHE A C 1
ATOM 913 O O . PHE A 1 110 ? -30.499 -6.236 36.899 1.00 86.44 110 PHE A O 1
ATOM 920 N N . PRO A 1 111 ? -30.095 -4.178 37.736 1.00 80.75 111 PRO A N 1
ATOM 921 C CA . PRO A 1 111 ? -30.894 -4.400 38.927 1.00 80.75 111 PRO A CA 1
ATOM 922 C C . PRO A 1 111 ? -32.332 -4.686 38.494 1.00 80.75 111 PRO A C 1
ATOM 924 O O . PRO A 1 111 ? -32.898 -3.992 37.651 1.00 80.75 111 PRO A O 1
ATOM 927 N N . SER A 1 112 ? -32.908 -5.765 39.021 1.00 73.62 112 SER A N 1
ATOM 928 C CA . SER A 1 112 ? -34.297 -6.134 38.760 1.00 73.62 112 SER A CA 1
ATOM 929 C C . SER A 1 112 ? -35.207 -5.168 39.508 1.00 73.62 112 SER A C 1
ATOM 931 O O . SER A 1 112 ? -35.750 -5.508 40.555 1.00 73.62 112 SER A O 1
ATOM 933 N N . THR A 1 113 ? -35.332 -3.942 39.009 1.00 62.41 113 THR A N 1
ATOM 934 C CA . THR A 1 113 ? -36.314 -2.988 39.506 1.00 62.41 113 THR A CA 1
ATOM 935 C C . THR A 1 113 ? -37.688 -3.514 39.101 1.00 62.41 113 THR A C 1
ATOM 937 O O . THR A 1 113 ? -38.143 -3.323 37.977 1.00 62.41 113 THR A O 1
ATOM 940 N N . ARG A 1 114 ? -38.312 -4.275 39.999 1.00 54.84 114 ARG A N 1
ATOM 941 C CA . ARG A 1 114 ? -39.766 -4.308 40.106 1.00 54.84 114 ARG A CA 1
ATOM 942 C C . ARG A 1 114 ? -40.120 -3.259 41.148 1.00 54.84 114 ARG A C 1
ATOM 944 O O . ARG A 1 114 ? -39.832 -3.465 42.326 1.00 54.84 114 ARG A O 1
ATOM 951 N N . GLU A 1 115 ? -40.633 -2.129 40.673 1.00 48.00 115 GLU A N 1
ATOM 952 C CA . GLU A 1 115 ? -41.641 -1.378 41.428 1.00 48.00 115 GLU A CA 1
ATOM 953 C C . GLU A 1 115 ? -42.881 -2.260 41.637 1.00 48.00 115 GLU A C 1
ATOM 955 O O . GLU A 1 115 ? -43.157 -3.107 40.748 1.00 48.00 115 GLU A O 1
#

Sequence (115 aa):
MISIPYWWSNAIAKQREECNSARRRLTRSGKRPGINMEGLVEPTETDKLKKKELAKQTRDAKKRHWDSLRQELKEDIWGGAYKIVTKRLNILTQYELNIDRKRHVVKGLFPSTRE

Foldseek 3Di:
DDDDDPLDDPVLVVLVVQLVVLVVVLVVQVPDPPDDPVSNPVSVVSNVVSVVVSVVSSVVSVVVVVVVLVVCCVVDVCDPVVVVVCVVVVPPVPDPDDPVNVVVVCCVVDPPDDD

Secondary structure (DSSP, 8-state):
--PPPTT--HHHHHHHHHHHHHHHHHHHHTTSTT--SHHHHHHHHHHHHHHHHHHHHHHHHHHHHHHHHHHHHHH-TTSHHHHHHHHHTT--------HHHHHHHHHHHS-----